Protein AF-A0A2V2RES9-F1 (afdb_monomer)

Radius of gyration: 12.36 Å; Cα contacts (8 Å, |Δi|>4): 166; chains: 1; bounding box: 27×33×30 Å

Nearest PDB structures (foldseek):
  5ld9-assembly1_A  TM=8.204E-01  e=2.141E-04  Pyrococcus furiosus DSM 3638
  3rzu-assembly1_A  TM=6.229E-01  e=1.033E-02  Homo sapiens
  3na2-assembly4_C  TM=4.260E-01  e=5.519E+00  Leptospirillum rubarum
  3na2-assembly3_B  TM=4.137E-01  e=5.901E+00  Leptospirillum rubarum

Secondary structure (DSSP, 8-state):
--HHHHHHHHHHSTTS--EEEE-SS-EEEE-BTT--SS---B-HHHHHHHHHHH-S-SEEEEE-SSS-SS--HHHHHT---TTSEEEEE--BTTB-

Foldseek 3Di:
DDCVVVLVQCVVLLQFKWKWAAAPVDIDTFDFPVRHLADGDGDVVSVVVCCVVPNQGQAIEIENSPDDQDDDPVNVVPPPRVNHYYGYDYQDPNTD

Solvent-accessible surface area (backbone atoms only — not comparable to full-atom values): 5507 Å² total; per-residue (Å²): 83,69,67,63,61,60,42,52,56,40,63,78,36,64,73,27,19,40,36,30,39,29,43,80,76,41,75,45,84,40,56,32,70,60,74,24,44,87,47,72,38,68,36,65,70,58,50,52,52,48,38,76,73,70,46,83,42,55,24,41,38,34,38,30,46,80,60,66,87,60,82,48,72,66,52,62,77,67,63,83,56,88,83,34,46,82,44,66,39,45,70,52,96,93,38,97

Structure (mmCIF, N/CA/C/O backbone):
data_AF-A0A2V2RES9-F1
#
_entry.id   AF-A0A2V2RES9-F1
#
loop_
_atom_site.group_PDB
_atom_site.id
_atom_site.type_symbol
_atom_site.label_atom_id
_atom_site.label_alt_id
_atom_site.label_comp_id
_atom_site.label_asym_id
_atom_site.label_entity_id
_atom_site.label_seq_id
_atom_site.pdbx_PDB_ins_code
_atom_site.Cartn_x
_atom_site.Cartn_y
_atom_site.Cartn_z
_atom_site.occupancy
_atom_site.B_iso_or_equiv
_atom_site.auth_seq_id
_atom_site.auth_comp_id
_atom_site.auth_asym_id
_atom_site.auth_atom_id
_atom_site.pdbx_PDB_mod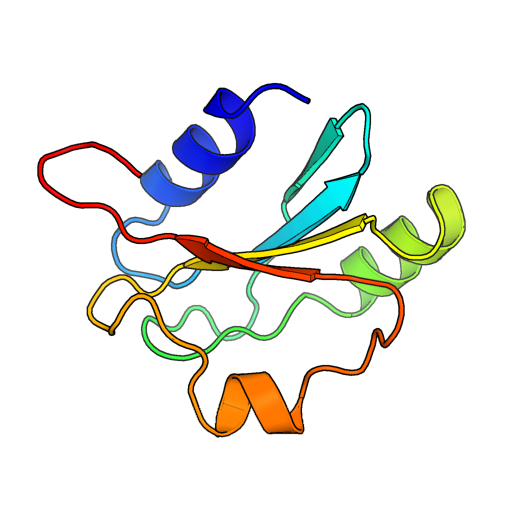el_num
ATOM 1 N N . MET A 1 1 ? -6.633 5.227 12.757 1.00 73.62 1 MET A N 1
ATOM 2 C CA . MET A 1 1 ? -5.283 4.822 12.322 1.00 73.62 1 MET A CA 1
ATOM 3 C C . MET A 1 1 ? -4.442 6.074 12.085 1.00 73.62 1 MET A C 1
ATOM 5 O O . MET A 1 1 ? -4.999 7.083 11.659 1.00 73.62 1 MET A O 1
ATOM 9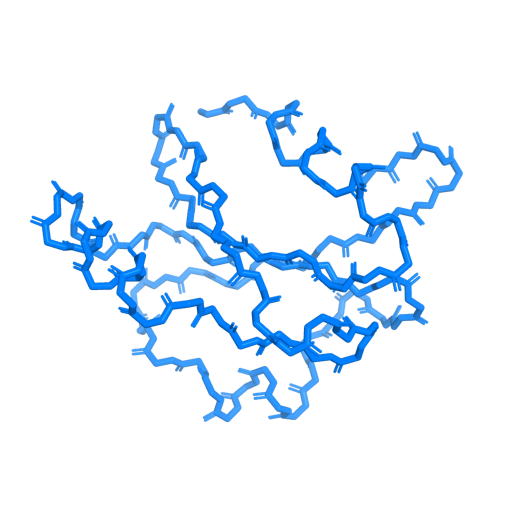 N N . ASP A 1 2 ? -3.161 6.034 12.453 1.00 75.44 2 ASP A N 1
ATOM 10 C CA . ASP A 1 2 ? -2.231 7.162 12.347 1.00 75.44 2 ASP A CA 1
ATOM 11 C C . ASP A 1 2 ? -1.495 7.138 10.996 1.00 75.44 2 ASP A C 1
ATOM 13 O O . ASP A 1 2 ? -0.849 6.151 10.645 1.00 75.44 2 ASP A O 1
ATOM 17 N N . VAL A 1 3 ? -1.577 8.235 10.239 1.00 81.44 3 VAL A N 1
ATOM 18 C CA . VAL A 1 3 ? -0.947 8.362 8.915 1.00 81.44 3 VAL A CA 1
ATOM 19 C C . VAL A 1 3 ? 0.583 8.312 8.970 1.00 81.44 3 VAL A C 1
ATOM 21 O O . VAL A 1 3 ? 1.214 8.036 7.947 1.00 81.44 3 VAL A O 1
ATOM 24 N N . PHE A 1 4 ? 1.188 8.525 10.145 1.00 88.44 4 PHE A N 1
ATOM 25 C CA . PHE A 1 4 ? 2.638 8.435 10.315 1.00 88.44 4 PHE A CA 1
ATOM 26 C C . PHE A 1 4 ? 3.194 7.051 9.959 1.00 88.44 4 PHE A C 1
ATOM 28 O O . PHE A 1 4 ? 4.287 6.984 9.405 1.00 88.44 4 PHE A O 1
ATOM 35 N N . GLU A 1 5 ? 2.454 5.961 10.197 1.00 92.12 5 GLU A N 1
ATOM 36 C CA . GLU A 1 5 ? 2.924 4.602 9.873 1.00 92.12 5 GLU A CA 1
ATOM 37 C C . GLU A 1 5 ? 3.043 4.377 8.356 1.00 92.12 5 GLU A C 1
ATOM 39 O O . GLU A 1 5 ? 4.004 3.763 7.887 1.00 92.12 5 GLU A O 1
ATOM 44 N N . LEU A 1 6 ? 2.103 4.918 7.568 1.00 93.94 6 LEU A N 1
ATOM 45 C CA . LEU A 1 6 ? 2.168 4.855 6.102 1.00 93.94 6 LEU A CA 1
ATOM 46 C C . LEU A 1 6 ? 3.338 5.681 5.571 1.00 93.94 6 LEU A C 1
ATOM 48 O O . LEU A 1 6 ? 4.072 5.248 4.679 1.00 93.94 6 LEU A O 1
ATOM 52 N N . GLN A 1 7 ? 3.502 6.878 6.131 1.00 94.81 7 GLN A N 1
ATOM 53 C CA . GLN A 1 7 ? 4.542 7.810 5.731 1.00 94.81 7 GLN A CA 1
ATOM 54 C C . GLN A 1 7 ? 5.939 7.276 6.065 1.00 94.81 7 GLN A C 1
ATOM 56 O O . GLN A 1 7 ? 6.824 7.333 5.211 1.00 94.81 7 GLN A O 1
ATOM 61 N N . ASP A 1 8 ? 6.133 6.709 7.257 1.00 95.50 8 ASP A N 1
ATOM 62 C CA . ASP A 1 8 ? 7.394 6.076 7.645 1.00 95.50 8 ASP A CA 1
ATOM 63 C C . ASP A 1 8 ? 7.739 4.912 6.707 1.00 95.50 8 ASP A C 1
ATOM 65 O O . ASP A 1 8 ? 8.836 4.879 6.146 1.00 95.50 8 ASP A O 1
ATOM 69 N N . HIS A 1 9 ? 6.779 4.023 6.420 1.00 96.06 9 HIS A N 1
ATOM 70 C CA . HIS A 1 9 ? 7.007 2.917 5.490 1.00 96.06 9 HIS A CA 1
ATOM 71 C C . HIS A 1 9 ? 7.405 3.411 4.090 1.00 96.06 9 HIS A C 1
ATOM 73 O O . HIS A 1 9 ? 8.387 2.928 3.521 1.00 96.06 9 HIS A O 1
ATOM 79 N N . ALA A 1 10 ? 6.704 4.416 3.556 1.00 95.75 10 ALA A N 1
ATOM 80 C CA . ALA A 1 10 ? 7.041 5.013 2.267 1.00 95.75 10 ALA A CA 1
ATOM 81 C C . ALA A 1 10 ? 8.457 5.621 2.259 1.00 95.75 10 ALA A C 1
ATOM 83 O O . ALA A 1 10 ? 9.210 5.432 1.300 1.00 95.75 10 ALA A O 1
ATOM 84 N N . PHE A 1 11 ? 8.859 6.317 3.328 1.00 96.00 11 PHE A N 1
ATOM 85 C CA . PHE A 1 11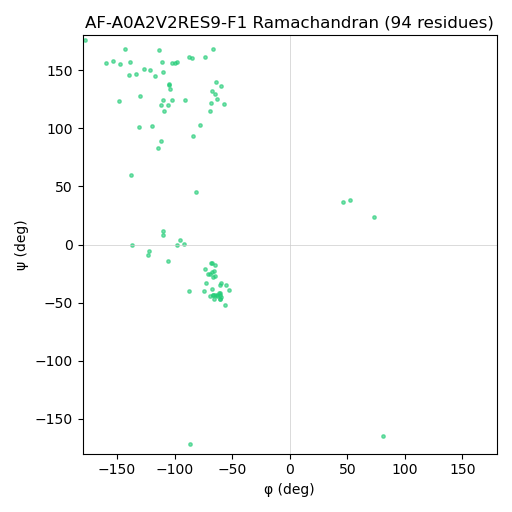 ? 10.184 6.937 3.418 1.00 96.00 11 PHE A CA 1
ATOM 86 C C . PHE A 1 11 ? 11.336 5.953 3.585 1.00 96.00 11 PHE A C 1
ATOM 88 O O . PHE A 1 11 ? 12.453 6.274 3.179 1.00 96.00 11 PHE A O 1
ATOM 95 N N . GLN A 1 12 ? 11.098 4.761 4.132 1.00 96.00 12 GLN A N 1
ATOM 96 C CA . GLN A 1 12 ? 12.124 3.717 4.190 1.00 96.00 12 GLN A CA 1
ATOM 97 C C . GLN A 1 12 ? 12.518 3.217 2.789 1.00 96.00 12 GLN A C 1
ATOM 99 O O . GLN A 1 12 ? 13.615 2.683 2.605 1.00 96.00 12 GLN A O 1
ATOM 104 N N . ARG A 1 13 ? 11.640 3.384 1.787 1.00 94.38 13 ARG A N 1
ATOM 105 C CA . ARG A 1 13 ? 11.818 2.893 0.412 1.00 94.38 13 ARG A CA 1
ATOM 106 C C . ARG A 1 13 ? 11.383 3.939 -0.630 1.00 94.38 13 ARG A C 1
ATOM 108 O O . ARG A 1 13 ? 10.550 3.647 -1.480 1.00 94.38 13 ARG A O 1
ATOM 115 N N . PRO A 1 14 ? 11.995 5.136 -0.665 1.00 92.62 14 PRO A N 1
ATOM 116 C CA . PRO A 1 14 ? 11.464 6.280 -1.416 1.00 92.62 14 PRO A CA 1
ATOM 117 C C . PRO A 1 14 ? 11.503 6.111 -2.943 1.00 92.62 14 PRO A C 1
ATOM 119 O O . PRO A 1 14 ? 10.842 6.853 -3.661 1.00 92.62 14 PRO A O 1
ATOM 122 N N . ASN A 1 15 ? 12.281 5.143 -3.439 1.00 93.25 15 ASN A N 1
ATOM 123 C CA . ASN A 1 15 ? 12.436 4.840 -4.864 1.00 93.25 15 ASN A CA 1
ATOM 124 C C . ASN A 1 15 ? 11.787 3.504 -5.265 1.00 93.25 15 ASN A C 1
ATOM 126 O O . ASN A 1 15 ? 12.016 3.030 -6.373 1.00 93.25 15 ASN A O 1
ATOM 130 N N . GLN A 1 16 ? 11.040 2.855 -4.370 1.00 95.00 16 GLN A N 1
ATOM 131 C CA . GLN A 1 16 ? 10.308 1.618 -4.645 1.00 95.00 16 GLN A CA 1
ATOM 132 C C . GLN A 1 16 ? 8.846 1.823 -4.256 1.00 95.00 16 GLN A C 1
ATOM 134 O O . GLN A 1 16 ? 8.541 2.605 -3.357 1.00 95.00 16 GLN A O 1
ATOM 139 N N . GLU A 1 17 ? 7.938 1.125 -4.925 1.00 96.12 17 GLU A N 1
ATOM 140 C CA . GLU A 1 17 ? 6.582 1.015 -4.413 1.00 96.12 17 GLU A CA 1
ATOM 141 C C . GLU A 1 17 ? 6.630 0.253 -3.091 1.00 96.12 17 GLU A C 1
ATOM 143 O O . GLU A 1 17 ? 7.229 -0.825 -2.997 1.00 96.12 17 GLU A O 1
ATOM 148 N N . VAL A 1 18 ? 5.999 0.810 -2.068 1.00 97.44 18 VAL A N 1
ATOM 149 C CA . VAL A 1 18 ? 5.656 0.074 -0.851 1.00 97.44 18 VAL A CA 1
ATOM 150 C C . VAL A 1 18 ? 4.199 -0.332 -0.925 1.00 97.44 18 VAL A C 1
ATOM 152 O O . VAL A 1 18 ? 3.430 0.313 -1.629 1.00 97.44 18 VAL A O 1
ATOM 155 N N . CYS A 1 19 ? 3.808 -1.379 -0.205 1.00 97.56 19 CYS A N 1
ATOM 156 C CA . CYS A 1 19 ? 2.420 -1.821 -0.146 1.00 97.56 19 CYS A CA 1
ATOM 157 C C . CYS A 1 19 ? 2.021 -2.213 1.278 1.00 97.56 19 CYS A C 1
ATOM 159 O O . CYS A 1 19 ? 2.867 -2.551 2.104 1.00 97.56 19 CYS A O 1
ATOM 161 N N . GLY A 1 20 ? 0.732 -2.184 1.591 1.00 97.31 20 GLY A N 1
ATOM 162 C CA . GLY A 1 20 ? 0.231 -2.684 2.864 1.00 97.31 20 GLY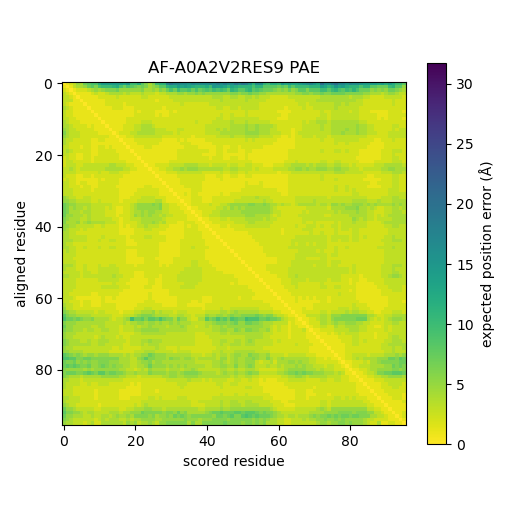 A CA 1
ATOM 163 C C . GLY A 1 20 ? -1.279 -2.597 2.989 1.00 97.31 20 GLY A C 1
ATOM 164 O O . GLY A 1 20 ? -1.969 -2.059 2.124 1.00 97.31 20 GLY A O 1
ATOM 165 N N . PHE A 1 21 ? -1.782 -3.125 4.095 1.00 97.50 21 PHE A N 1
ATOM 166 C CA . PHE A 1 21 ? -3.202 -3.136 4.409 1.00 97.50 21 PHE A CA 1
ATOM 167 C C . PHE A 1 21 ? -3.545 -2.107 5.471 1.00 97.50 21 PHE A C 1
ATOM 169 O O . PHE A 1 21 ? -2.849 -1.962 6.475 1.00 97.50 21 PHE A O 1
ATOM 176 N N . VAL A 1 22 ? -4.649 -1.410 5.243 1.00 97.50 22 VAL A N 1
ATOM 177 C CA . VAL A 1 22 ? -5.192 -0.403 6.141 1.00 97.50 22 VAL A CA 1
ATOM 178 C C . VAL A 1 22 ? -6.473 -0.940 6.762 1.00 97.50 22 VAL A C 1
ATOM 180 O O . VAL A 1 22 ? -7.422 -1.299 6.065 1.00 97.50 22 VAL A O 1
ATOM 183 N N . TYR A 1 23 ? -6.509 -0.943 8.086 1.00 96.00 23 TYR A N 1
ATOM 184 C CA . TYR A 1 23 ? -7.689 -1.239 8.889 1.00 96.00 23 TYR A CA 1
ATOM 185 C C . TYR A 1 23 ? -8.109 0.027 9.654 1.00 96.00 23 TYR A C 1
ATOM 187 O O . TYR A 1 23 ? -7.325 0.979 9.745 1.00 96.00 23 TYR A O 1
ATOM 195 N N . PRO A 1 24 ? -9.312 0.067 10.255 1.00 93.75 24 PRO A N 1
ATOM 196 C CA . PRO A 1 24 ? -9.786 1.262 10.961 1.00 93.75 24 PRO A CA 1
ATOM 197 C C . PRO A 1 24 ? -8.828 1.750 12.065 1.00 93.75 24 PRO A C 1
ATOM 199 O O . PRO A 1 24 ? -8.661 2.956 12.291 1.00 93.75 24 PRO A O 1
ATOM 202 N N . ASP A 1 25 ? -8.157 0.817 12.742 1.00 94.12 25 ASP A N 1
ATOM 203 C CA . ASP A 1 25 ? -7.305 1.087 13.897 1.00 94.12 25 ASP A CA 1
ATOM 204 C C . ASP A 1 25 ? -5.796 1.006 13.612 1.00 94.12 25 ASP A C 1
ATOM 206 O O . ASP A 1 25 ? -5.031 1.527 14.420 1.00 94.12 25 ASP A O 1
ATOM 210 N N . ARG A 1 26 ? -5.353 0.431 12.484 1.00 95.31 26 ARG A N 1
ATOM 211 C CA . ARG A 1 26 ? -3.924 0.161 12.225 1.00 95.31 26 ARG A CA 1
ATOM 212 C C . ARG A 1 26 ? -3.546 0.117 10.747 1.00 95.31 26 ARG A C 1
ATOM 214 O O . ARG A 1 26 ? -4.378 -0.196 9.894 1.00 95.31 26 ARG A O 1
ATOM 221 N N . TYR A 1 27 ? -2.263 0.331 10.476 1.00 97.44 27 TYR A N 1
ATOM 222 C CA . TYR A 1 27 ? -1.630 -0.016 9.210 1.00 97.44 27 TYR A CA 1
ATOM 223 C C . TYR A 1 27 ? -0.757 -1.269 9.371 1.00 97.44 27 TYR A C 1
ATOM 225 O O . TYR A 1 27 ? -0.060 -1.440 10.369 1.00 97.44 27 TYR A O 1
ATOM 233 N N . VAL A 1 28 ? -0.803 -2.173 8.392 1.00 97.44 28 VAL A N 1
ATOM 234 C CA . VAL A 1 28 ? 0.049 -3.366 8.335 1.00 97.44 28 VAL A CA 1
ATOM 235 C C . VAL A 1 28 ? 0.890 -3.299 7.058 1.00 97.44 28 VAL A C 1
ATOM 237 O O . VAL A 1 28 ? 0.361 -3.586 5.977 1.00 97.44 28 VAL A O 1
ATOM 240 N N . PRO A 1 29 ? 2.179 -2.916 7.141 1.00 97.56 29 PRO A N 1
ATOM 241 C CA . PRO A 1 29 ? 3.062 -2.926 5.984 1.00 97.56 29 PRO A CA 1
ATOM 242 C C . PRO A 1 29 ? 3.253 -4.360 5.484 1.00 97.56 29 PRO A C 1
ATOM 244 O O . PRO A 1 29 ? 3.381 -5.297 6.274 1.00 97.56 29 PRO A O 1
ATOM 247 N N . LEU A 1 30 ? 3.269 -4.522 4.164 1.00 97.56 30 LEU A N 1
ATOM 248 C CA . LEU A 1 30 ? 3.551 -5.783 3.490 1.00 97.56 30 LEU A CA 1
ATOM 249 C C . LEU A 1 30 ? 4.815 -5.632 2.650 1.00 97.56 30 LEU A C 1
ATOM 251 O O . LEU A 1 30 ? 5.064 -4.590 2.038 1.00 97.56 30 LEU A O 1
ATOM 255 N N . THR A 1 31 ? 5.597 -6.700 2.578 1.00 97.38 31 THR A N 1
ATOM 256 C CA . THR A 1 31 ? 6.802 -6.736 1.758 1.00 97.38 31 THR A CA 1
ATOM 257 C C . THR A 1 31 ? 6.429 -6.715 0.277 1.00 97.38 31 THR A C 1
ATOM 259 O O . THR A 1 31 ? 5.759 -7.624 -0.211 1.00 97.38 31 THR A O 1
ATOM 262 N N . ASN A 1 32 ? 6.918 -5.715 -0.464 1.00 96.75 32 ASN A N 1
ATOM 263 C CA . ASN A 1 32 ? 6.880 -5.728 -1.925 1.00 96.75 32 ASN A CA 1
ATOM 264 C C . ASN A 1 32 ? 8.000 -6.631 -2.474 1.00 96.75 32 ASN A C 1
ATOM 266 O O . ASN A 1 32 ? 9.162 -6.221 -2.551 1.00 96.75 32 ASN A O 1
ATOM 270 N N . LYS A 1 33 ? 7.655 -7.846 -2.910 1.00 96.44 33 LYS A N 1
ATOM 271 C CA . LYS A 1 33 ? 8.603 -8.813 -3.489 1.00 96.44 33 LYS A CA 1
ATOM 272 C C . LYS A 1 33 ? 9.143 -8.412 -4.855 1.00 96.44 33 LYS A C 1
ATOM 274 O O . LYS A 1 33 ? 10.239 -8.842 -5.208 1.00 96.44 33 LYS A O 1
ATOM 279 N N . ALA A 1 34 ? 8.408 -7.598 -5.612 1.00 93.44 34 ALA A N 1
ATOM 280 C CA . ALA A 1 34 ? 8.886 -7.103 -6.897 1.00 93.44 34 ALA A CA 1
ATOM 281 C C . ALA A 1 34 ? 10.070 -6.138 -6.726 1.00 93.44 34 ALA A C 1
ATOM 283 O O . ALA A 1 34 ? 10.842 -5.961 -7.669 1.00 93.44 34 ALA A O 1
ATOM 284 N N . ALA A 1 35 ? 10.198 -5.512 -5.543 1.00 91.81 35 ALA A N 1
ATOM 285 C CA . ALA A 1 35 ? 11.217 -4.510 -5.224 1.00 91.81 35 ALA A CA 1
ATOM 286 C C . ALA A 1 35 ? 11.360 -3.440 -6.330 1.00 91.81 35 ALA A C 1
ATOM 288 O O . ALA A 1 35 ? 12.463 -2.997 -6.658 1.00 91.81 35 ALA A O 1
ATOM 289 N N . SER A 1 36 ? 10.229 -3.064 -6.937 1.00 92.31 36 SER A N 1
ATOM 290 C CA . SER A 1 36 ? 10.147 -2.233 -8.139 1.00 92.31 36 SER A CA 1
ATOM 291 C C . SER A 1 36 ? 9.569 -0.857 -7.821 1.00 92.31 36 SER A C 1
ATOM 293 O O . SER A 1 36 ? 8.870 -0.687 -6.831 1.00 92.31 36 SER A O 1
ATOM 295 N N . SER A 1 37 ? 9.860 0.127 -8.670 1.00 91.25 37 SER A N 1
ATOM 296 C CA . SER A 1 37 ? 9.350 1.502 -8.593 1.00 91.25 37 SER A CA 1
ATOM 297 C C . SER A 1 37 ? 8.058 1.744 -9.383 1.00 91.25 37 SER A C 1
ATOM 299 O O . SER A 1 37 ? 7.597 2.881 -9.447 1.00 91.25 37 SER A O 1
ATOM 301 N N . THR A 1 38 ? 7.533 0.708 -10.045 1.00 90.75 38 THR A N 1
ATOM 302 C CA . THR A 1 38 ? 6.402 0.806 -10.996 1.00 90.75 38 THR A CA 1
ATOM 303 C C . THR A 1 38 ? 5.369 -0.308 -10.845 1.00 90.75 38 THR A C 1
ATOM 305 O O . THR A 1 38 ? 4.445 -0.403 -11.649 1.00 90.75 38 THR A O 1
ATOM 308 N N . ARG A 1 39 ? 5.601 -1.220 -9.897 1.00 91.31 39 ARG A N 1
ATOM 309 C CA . ARG A 1 39 ? 4.657 -2.264 -9.511 1.00 91.31 39 ARG A CA 1
ATOM 310 C C . ARG A 1 39 ? 4.995 -2.791 -8.125 1.00 91.31 39 ARG A C 1
ATOM 312 O O . ARG A 1 39 ? 6.171 -2.817 -7.729 1.00 91.31 39 ARG A O 1
ATOM 319 N N . PHE A 1 40 ? 3.993 -3.351 -7.465 1.00 93.56 40 PHE A N 1
ATOM 320 C CA . PHE A 1 40 ? 4.182 -4.150 -6.271 1.00 93.56 40 PHE A CA 1
ATOM 321 C C . PHE A 1 40 ? 3.641 -5.568 -6.442 1.00 93.56 40 PHE A C 1
ATOM 323 O O . PHE A 1 40 ? 2.693 -5.822 -7.178 1.00 93.56 40 PHE A O 1
ATOM 330 N N . GLU A 1 41 ? 4.268 -6.496 -5.729 1.00 94.88 41 GLU A N 1
ATOM 331 C CA . GLU A 1 41 ? 3.767 -7.850 -5.514 1.00 94.88 41 GLU A CA 1
ATOM 332 C C . GLU A 1 41 ? 3.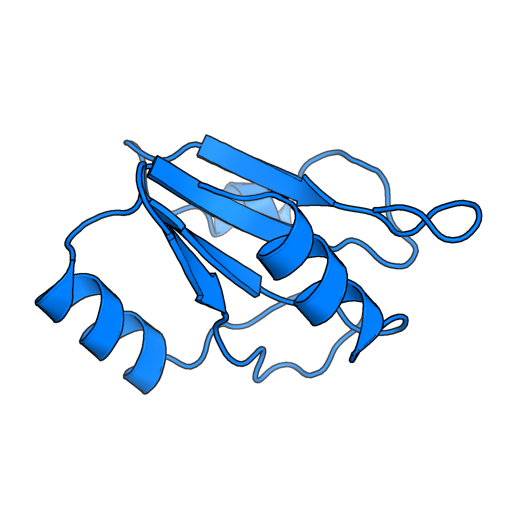870 -8.123 -4.017 1.00 94.88 41 GLU A C 1
ATOM 334 O O . GLU A 1 41 ? 4.965 -8.369 -3.504 1.00 94.88 41 GLU A O 1
ATOM 339 N N . ALA A 1 42 ? 2.750 -8.013 -3.299 1.00 95.75 42 ALA A N 1
ATOM 340 C CA . ALA A 1 42 ? 2.727 -8.272 -1.864 1.00 95.75 42 ALA A CA 1
ATOM 341 C C . ALA A 1 42 ? 3.181 -9.712 -1.580 1.00 95.75 42 ALA A C 1
ATOM 343 O O . ALA A 1 42 ? 2.763 -10.645 -2.274 1.00 95.75 42 ALA A O 1
ATOM 344 N N . ASP A 1 43 ? 4.026 -9.906 -0.564 1.00 97.38 43 ASP A N 1
ATOM 345 C CA . ASP A 1 43 ? 4.463 -11.248 -0.191 1.00 97.38 43 ASP A CA 1
ATOM 346 C C . ASP A 1 43 ? 3.243 -12.129 0.140 1.00 97.38 43 ASP A C 1
ATOM 348 O O . ASP A 1 43 ? 2.469 -11.796 1.043 1.00 97.38 43 ASP A O 1
ATOM 352 N N . PRO A 1 44 ? 3.044 -13.255 -0.572 1.00 95.81 44 PRO A N 1
ATOM 353 C CA . PRO A 1 44 ? 1.829 -14.046 -0.436 1.00 95.81 44 PRO A CA 1
ATOM 354 C C . PRO A 1 44 ? 1.700 -14.702 0.944 1.00 95.81 44 PRO A C 1
ATOM 356 O O . PRO A 1 44 ? 0.581 -14.923 1.405 1.00 95.81 44 PRO A O 1
ATOM 359 N N . ALA A 1 45 ? 2.812 -15.002 1.624 1.00 97.44 45 ALA A N 1
ATOM 360 C CA . ALA A 1 45 ? 2.781 -15.570 2.967 1.00 97.44 45 ALA A CA 1
ATOM 361 C C . ALA A 1 45 ? 2.392 -14.508 4.005 1.00 97.44 45 ALA A C 1
ATOM 363 O O . ALA A 1 45 ? 1.603 -14.791 4.910 1.00 97.44 45 ALA A O 1
ATOM 364 N N . GLU A 1 46 ? 2.896 -13.279 3.864 1.00 98.00 46 GLU A N 1
ATOM 365 C CA . GLU A 1 46 ? 2.478 -12.160 4.713 1.00 98.00 46 GLU A CA 1
ATOM 366 C C . GLU A 1 46 ? 1.015 -11.800 4.476 1.00 98.00 46 GLU A C 1
ATOM 368 O O . GLU A 1 46 ? 0.256 -11.706 5.439 1.00 98.00 46 GLU A O 1
ATOM 373 N N . LEU A 1 47 ? 0.605 -11.695 3.212 1.00 96.31 47 LEU A N 1
ATOM 374 C CA . LEU A 1 47 ? -0.770 -11.421 2.813 1.00 96.31 47 LEU A CA 1
ATOM 375 C C . LEU A 1 47 ? -1.734 -12.455 3.406 1.00 96.31 47 LEU A C 1
ATOM 377 O O . LEU A 1 47 ? -2.684 -12.080 4.092 1.00 96.31 47 LEU A O 1
ATOM 381 N N . ALA A 1 48 ? -1.462 -13.753 3.226 1.00 96.94 48 ALA A N 1
ATOM 382 C CA . ALA A 1 48 ? -2.304 -14.819 3.768 1.00 96.94 48 ALA A CA 1
ATOM 383 C C . ALA A 1 48 ? -2.390 -14.765 5.300 1.00 96.94 48 ALA A C 1
ATOM 385 O O . ALA A 1 48 ? -3.475 -14.889 5.870 1.00 96.94 48 ALA A O 1
ATOM 386 N N . ARG A 1 49 ? -1.258 -14.538 5.978 1.00 98.25 49 ARG A N 1
ATOM 387 C CA . ARG A 1 49 ? -1.211 -14.421 7.440 1.00 98.25 49 ARG A CA 1
ATOM 388 C C . ARG A 1 49 ? -2.021 -13.226 7.944 1.00 98.25 49 ARG A C 1
ATOM 390 O O . ARG A 1 49 ? -2.752 -13.360 8.924 1.00 98.25 49 ARG A O 1
ATOM 397 N N . VAL A 1 50 ? -1.890 -12.069 7.300 1.00 97.62 50 VAL A N 1
ATOM 398 C CA . VAL A 1 50 ? -2.557 -10.829 7.715 1.00 97.62 50 VAL A CA 1
ATOM 399 C C . VAL A 1 50 ? -4.065 -10.932 7.479 1.00 97.62 50 VAL A C 1
ATOM 401 O O . VAL A 1 50 ? -4.821 -10.653 8.406 1.00 97.62 50 VAL A O 1
ATOM 404 N N . LEU A 1 51 ? -4.507 -11.440 6.322 1.00 96.12 51 LEU A N 1
ATOM 405 C CA . LEU A 1 51 ? -5.931 -11.696 6.059 1.00 96.12 51 LEU A CA 1
ATOM 406 C C . LEU A 1 51 ? -6.529 -12.718 7.032 1.00 96.12 51 LEU A C 1
ATOM 408 O O . LEU A 1 51 ? -7.631 -12.518 7.531 1.00 96.12 51 LEU A O 1
ATOM 412 N N . ALA A 1 52 ? -5.808 -13.797 7.348 1.00 97.69 52 ALA A N 1
ATOM 413 C CA . ALA A 1 52 ? -6.284 -14.787 8.315 1.00 97.69 52 ALA A CA 1
ATOM 414 C C . ALA A 1 52 ? -6.409 -14.216 9.740 1.00 97.69 52 ALA A C 1
ATOM 416 O O . ALA A 1 52 ? -7.209 -14.709 10.531 1.00 97.69 52 ALA A O 1
ATOM 417 N N . THR A 1 53 ? -5.619 -13.191 10.070 1.00 97.69 53 THR A N 1
ATOM 418 C CA . THR A 1 53 ? -5.610 -12.571 11.402 1.00 97.69 53 THR A CA 1
ATOM 419 C C . THR A 1 53 ? -6.653 -11.460 11.530 1.00 97.69 53 THR A C 1
ATOM 421 O O . THR A 1 53 ? -7.282 -11.337 12.579 1.00 97.69 53 THR A O 1
ATOM 424 N N . TYR A 1 54 ? -6.831 -10.646 10.486 1.00 96.38 54 TYR A N 1
ATOM 425 C CA . TYR A 1 54 ? -7.596 -9.396 10.561 1.00 96.38 54 TYR A CA 1
ATOM 426 C C . TYR A 1 54 ? -8.770 -9.304 9.574 1.00 96.38 54 TYR A C 1
ATOM 428 O O . TYR A 1 54 ? -9.587 -8.396 9.701 1.00 96.38 54 TYR A O 1
ATOM 436 N N . GLY A 1 55 ? -8.896 -10.241 8.632 1.00 96.06 55 GLY A N 1
ATOM 437 C CA . GLY A 1 55 ? -9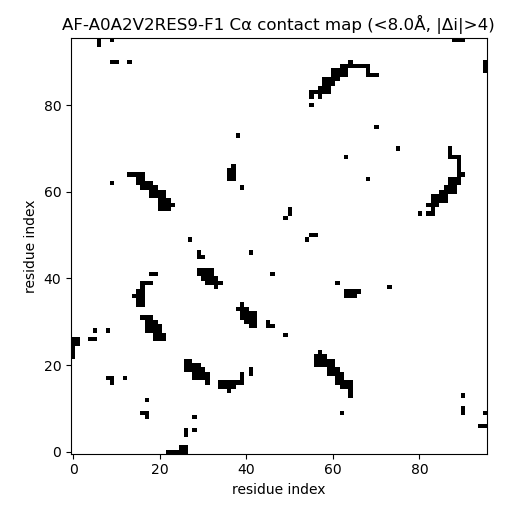.907 -10.205 7.574 1.00 96.06 55 GLY A CA 1
ATOM 438 C C . GLY A 1 55 ? -9.530 -9.300 6.397 1.00 96.06 55 GLY A C 1
ATOM 439 O O . GLY A 1 55 ? -8.371 -8.931 6.227 1.00 96.06 55 GLY A O 1
ATOM 440 N N . GLU A 1 56 ? -10.519 -8.977 5.558 1.00 96.19 56 GLU A N 1
ATOM 441 C CA . GLU A 1 56 ? -10.365 -8.035 4.440 1.00 96.19 56 GLU A CA 1
ATOM 442 C C . GLU A 1 56 ? -10.123 -6.607 4.975 1.00 96.19 56 GLU A C 1
ATOM 444 O O . GLU A 1 56 ? -10.833 -6.174 5.890 1.00 96.19 56 GLU A O 1
ATOM 449 N N . PRO A 1 57 ? -9.123 -5.871 4.457 1.00 96.88 57 PRO A N 1
ATOM 450 C CA . PRO A 1 57 ? -8.823 -4.522 4.925 1.00 96.88 57 PRO A CA 1
ATOM 451 C C . PRO A 1 57 ? -9.855 -3.494 4.451 1.00 96.88 57 PRO A C 1
ATOM 453 O O . PRO A 1 57 ? -10.561 -3.692 3.466 1.00 96.88 57 PRO A O 1
ATOM 456 N N . SER A 1 58 ? -9.901 -2.339 5.116 1.00 97.12 58 SER A N 1
ATOM 457 C CA . SER A 1 58 ? -10.704 -1.199 4.652 1.00 97.12 58 SER A CA 1
ATOM 458 C C . SER A 1 58 ? -10.090 -0.534 3.422 1.00 97.12 58 SER A C 1
ATOM 460 O O . SER A 1 58 ? -10.819 -0.056 2.559 1.00 97.12 58 SER A O 1
ATOM 462 N N . ALA A 1 59 ? -8.760 -0.524 3.321 1.00 97.00 59 ALA A N 1
ATOM 463 C CA . ALA A 1 59 ? -8.065 -0.075 2.123 1.00 97.00 59 ALA A CA 1
ATOM 464 C C . ALA A 1 59 ? -6.759 -0.840 1.892 1.00 97.00 59 ALA A C 1
ATOM 466 O O . ALA A 1 59 ? -6.123 -1.342 2.823 1.00 97.00 59 ALA A O 1
ATOM 467 N N . ILE A 1 60 ? -6.338 -0.885 0.636 1.00 96.44 60 ILE A N 1
ATOM 468 C CA . ILE A 1 60 ? -5.004 -1.313 0.226 1.00 96.44 60 ILE A CA 1
ATOM 469 C C . ILE A 1 60 ? -4.223 -0.053 -0.089 1.00 96.44 60 ILE A C 1
ATOM 471 O O . ILE A 1 60 ? -4.656 0.749 -0.910 1.00 96.44 60 ILE A O 1
ATOM 475 N N . PHE A 1 61 ? -3.085 0.122 0.568 1.00 97.06 61 PHE A N 1
ATOM 476 C CA . PHE A 1 61 ? -2.199 1.242 0.310 1.00 97.06 61 PHE A CA 1
ATOM 477 C C . PHE A 1 61 ? -0.995 0.793 -0.505 1.00 97.06 61 PHE A C 1
ATOM 479 O O . PHE A 1 61 ? -0.345 -0.186 -0.130 1.00 97.06 61 PHE A O 1
ATOM 486 N N . HIS A 1 62 ? -0.643 1.553 -1.538 1.00 97.31 62 HIS A N 1
ATOM 487 C CA . HIS A 1 62 ? 0.671 1.481 -2.169 1.00 97.31 62 HIS A CA 1
ATOM 488 C C . HIS A 1 62 ? 1.178 2.852 -2.617 1.00 97.31 62 HIS A C 1
ATOM 490 O O . HIS A 1 62 ? 0.440 3.836 -2.600 1.00 97.31 62 HIS A O 1
ATOM 496 N N . THR A 1 63 ? 2.457 2.946 -2.983 1.00 97.25 63 THR A N 1
ATOM 497 C CA . THR A 1 63 ? 3.044 4.198 -3.486 1.00 97.25 63 THR A CA 1
ATOM 498 C C . THR A 1 63 ? 3.381 4.136 -4.963 1.00 97.25 63 THR A C 1
ATOM 500 O O . THR A 1 63 ? 3.811 3.106 -5.460 1.00 97.25 6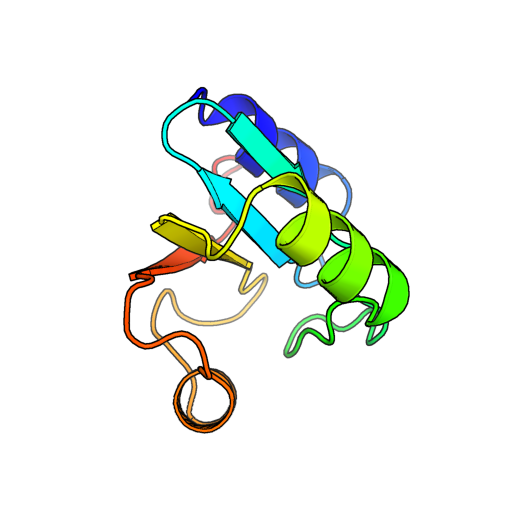3 THR A O 1
ATOM 503 N N . HIS A 1 64 ? 3.291 5.282 -5.638 1.00 96.56 64 HIS A N 1
ATOM 504 C CA . HIS A 1 64 ? 3.848 5.509 -6.971 1.00 96.56 64 HIS A CA 1
ATOM 505 C C . HIS A 1 64 ? 5.012 6.515 -6.876 1.00 96.56 64 HIS A C 1
ATOM 507 O O . HIS A 1 64 ? 4.786 7.720 -7.032 1.00 96.56 64 HIS A O 1
ATOM 513 N N . PRO A 1 65 ? 6.271 6.078 -6.653 1.00 92.88 65 PRO A N 1
ATOM 514 C CA . PRO A 1 65 ? 7.419 6.979 -6.474 1.00 92.88 65 PRO A CA 1
ATOM 515 C C . PRO A 1 65 ? 7.578 8.016 -7.592 1.00 92.88 65 PRO A C 1
ATOM 517 O O . PRO A 1 65 ? 7.881 9.186 -7.352 1.00 92.88 65 PRO A O 1
ATOM 520 N N . HIS A 1 66 ? 7.336 7.595 -8.835 1.00 89.12 66 HIS A N 1
ATOM 521 C CA . HIS A 1 66 ? 7.492 8.433 -10.027 1.00 89.12 66 HIS A CA 1
ATOM 522 C C . HIS A 1 66 ? 6.204 8.554 -10.857 1.00 89.12 66 HIS A C 1
ATOM 524 O O . HIS A 1 66 ? 6.168 9.331 -11.809 1.00 89.12 66 HIS A O 1
ATOM 530 N N . GLY A 1 67 ? 5.146 7.826 -10.487 1.00 88.88 67 GLY A N 1
ATOM 531 C CA . GLY A 1 67 ? 3.876 7.772 -11.214 1.00 88.88 67 GLY A CA 1
ATOM 532 C C . GLY A 1 67 ? 2.884 8.872 -10.829 1.00 88.88 67 GLY A C 1
ATOM 533 O O . GLY A 1 67 ? 3.214 9.823 -10.114 1.00 88.88 67 GLY A O 1
ATOM 534 N N . LEU A 1 68 ? 1.660 8.757 -11.339 1.00 92.06 68 LEU A N 1
ATOM 535 C CA . LEU A 1 68 ? 0.534 9.630 -10.992 1.00 92.06 68 LEU A CA 1
ATOM 536 C C . LEU A 1 68 ? -0.166 9.133 -9.720 1.00 92.06 68 LEU A C 1
ATOM 538 O O . LEU A 1 68 ? -0.046 7.965 -9.370 1.00 92.06 68 LEU A O 1
ATOM 542 N N . LEU A 1 69 ? -0.931 10.000 -9.055 1.00 93.62 69 LEU A N 1
ATOM 543 C CA . LEU A 1 69 ? -1.812 9.629 -7.936 1.00 93.62 69 LEU A CA 1
ATOM 544 C C . LEU A 1 69 ? -3.144 9.051 -8.445 1.00 93.62 69 LEU A C 1
ATOM 546 O O . LEU A 1 69 ? -4.222 9.441 -8.010 1.00 93.62 69 LEU A O 1
ATOM 550 N N . GLU A 1 70 ? -3.060 8.155 -9.422 1.00 93.62 70 GLU A N 1
ATOM 551 C CA . GLU A 1 70 ? -4.203 7.512 -10.061 1.00 93.62 70 GLU A CA 1
ATOM 552 C C . GLU A 1 70 ? -3.885 6.031 -10.298 1.00 93.62 70 GLU A C 1
ATOM 554 O O . GLU A 1 70 ? -2.728 5.712 -10.596 1.00 93.62 70 GLU A O 1
ATOM 559 N N . PRO A 1 71 ? -4.880 5.128 -10.204 1.00 92.81 71 PRO A N 1
ATOM 560 C CA . PRO A 1 71 ? -4.662 3.710 -10.462 1.00 92.81 71 PRO A CA 1
ATOM 561 C C . PRO A 1 71 ? -4.248 3.469 -11.912 1.00 92.81 71 PRO A C 1
ATOM 563 O O . PRO A 1 71 ? -4.984 3.834 -12.842 1.00 92.81 71 PRO A O 1
ATOM 566 N N . SER A 1 72 ? -3.110 2.802 -12.086 1.00 92.75 72 SER A N 1
ATOM 567 C CA . SER A 1 72 ? -2.665 2.253 -13.363 1.00 92.75 72 SER A CA 1
ATOM 568 C C . SER A 1 72 ? -3.589 1.123 -13.833 1.00 92.75 72 SER A C 1
ATOM 570 O O . SER A 1 72 ? -4.409 0.598 -13.075 1.00 92.75 72 SER A O 1
ATOM 572 N N . ASP A 1 73 ? -3.442 0.696 -15.088 1.00 93.12 73 ASP A N 1
ATOM 573 C CA . ASP A 1 73 ? -4.170 -0.475 -15.591 1.00 93.12 73 ASP A CA 1
ATOM 574 C C . ASP A 1 73 ? -3.818 -1.745 -14.802 1.00 93.12 73 ASP A C 1
ATOM 576 O O . ASP A 1 73 ? -4.679 -2.593 -14.569 1.00 93.12 73 ASP A O 1
ATOM 580 N N . ALA A 1 74 ? -2.561 -1.875 -14.361 1.00 90.50 74 ALA A N 1
ATOM 581 C CA . ALA A 1 74 ? -2.124 -2.997 -13.540 1.00 90.50 74 ALA A CA 1
ATOM 582 C C . ALA A 1 74 ? -2.829 -2.997 -12.178 1.00 90.50 74 ALA A C 1
ATOM 584 O O . ALA A 1 74 ? -3.312 -4.053 -11.770 1.00 90.50 74 ALA A O 1
ATOM 585 N N . ASP A 1 75 ? -2.954 -1.830 -11.538 1.00 92.69 75 ASP A N 1
ATOM 586 C CA . ASP A 1 75 ? -3.652 -1.687 -10.256 1.00 92.69 75 ASP A CA 1
ATOM 587 C C . ASP A 1 75 ? -5.117 -2.103 -10.383 1.00 92.69 75 ASP A C 1
ATOM 589 O O . ASP A 1 75 ? -5.612 -2.901 -9.594 1.00 92.69 75 ASP A O 1
ATOM 593 N N . ARG A 1 76 ? -5.807 -1.619 -11.423 1.00 91.94 76 ARG A N 1
ATOM 594 C CA . ARG A 1 76 ? -7.226 -1.929 -11.660 1.00 91.94 76 ARG A CA 1
ATOM 595 C C . ARG A 1 76 ? -7.455 -3.414 -11.925 1.00 91.94 76 ARG A C 1
ATOM 597 O O . ARG A 1 76 ? -8.394 -3.992 -11.389 1.00 91.94 76 ARG A O 1
ATOM 604 N N . ASN A 1 77 ? -6.603 -4.031 -12.742 1.00 90.06 77 ASN A N 1
ATOM 605 C CA . ASN A 1 77 ? -6.752 -5.435 -13.127 1.00 90.06 77 ASN A CA 1
ATOM 606 C C . ASN A 1 77 ? -6.396 -6.412 -11.998 1.00 90.06 77 ASN A C 1
ATOM 608 O O . ASN A 1 77 ? -6.823 -7.564 -12.038 1.00 90.06 77 ASN A O 1
ATOM 612 N N . GLN A 1 78 ? -5.611 -5.969 -11.014 1.00 87.06 78 GLN A N 1
ATOM 613 C CA . GLN A 1 78 ? -5.132 -6.797 -9.903 1.00 87.06 78 GLN A CA 1
ATOM 614 C C . GLN A 1 78 ? -5.778 -6.421 -8.562 1.00 87.06 78 GLN A C 1
ATOM 616 O O . GLN A 1 78 ? -5.360 -6.896 -7.505 1.00 87.06 78 GLN A O 1
ATOM 621 N N . PHE A 1 79 ? -6.822 -5.593 -8.595 1.00 89.25 79 PHE A N 1
ATOM 622 C CA . PHE A 1 79 ? -7.595 -5.234 -7.419 1.00 89.25 79 PHE A CA 1
ATOM 623 C C . PHE A 1 79 ? -8.664 -6.295 -7.125 1.00 89.25 79 PHE A C 1
ATOM 625 O O . PHE A 1 79 ? -9.767 -6.270 -7.667 1.00 89.25 79 PHE A O 1
ATOM 632 N N . TYR A 1 80 ? -8.322 -7.251 -6.261 1.00 89.31 80 TYR A N 1
ATOM 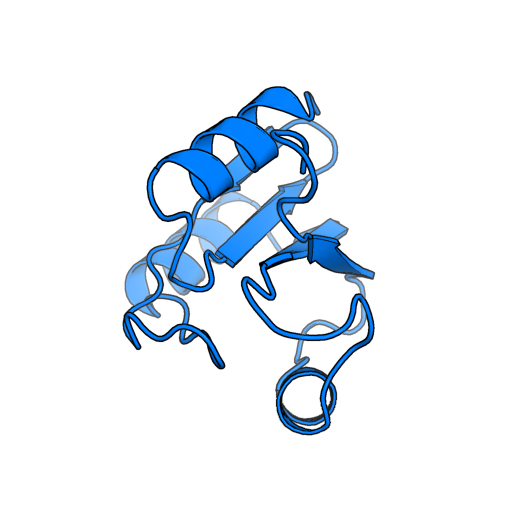633 C CA . TYR A 1 80 ? -9.172 -8.411 -5.958 1.00 89.31 80 TYR A CA 1
ATOM 634 C C . TYR A 1 80 ? -10.068 -8.254 -4.715 1.00 89.31 80 TYR A C 1
ATOM 636 O O . TYR A 1 80 ? -10.740 -9.213 -4.341 1.00 89.31 80 TYR A O 1
ATOM 644 N N . TYR A 1 81 ? -10.079 -7.084 -4.070 1.00 89.00 81 TYR A N 1
ATOM 645 C CA . TYR A 1 81 ? -10.745 -6.850 -2.780 1.00 89.00 81 TYR A CA 1
ATOM 646 C C . TYR A 1 81 ? -11.904 -5.858 -2.940 1.00 89.00 81 TYR A C 1
ATOM 648 O O . TYR A 1 81 ? -11.723 -4.656 -2.748 1.00 89.00 81 TYR A O 1
ATOM 656 N N . PRO A 1 82 ? -13.093 -6.321 -3.364 1.00 88.06 82 PRO A N 1
ATOM 657 C CA . PRO A 1 82 ? -14.181 -5.442 -3.782 1.00 88.06 82 PRO A CA 1
ATOM 658 C C . PRO A 1 82 ? -14.781 -4.605 -2.645 1.00 88.06 82 PRO A C 1
ATOM 660 O O . PRO A 1 82 ? -15.499 -3.651 -2.938 1.00 88.06 82 PRO A O 1
ATOM 663 N N . ASN A 1 83 ? -14.518 -4.947 -1.377 1.00 93.31 83 ASN A N 1
ATOM 664 C CA . ASN A 1 83 ? -14.995 -4.178 -0.225 1.00 93.31 83 ASN A CA 1
ATOM 665 C C . ASN A 1 83 ? -13.934 -3.214 0.323 1.00 93.31 83 ASN A C 1
ATOM 667 O O . ASN A 1 83 ? -14.202 -2.507 1.295 1.00 93.31 83 ASN A O 1
ATOM 671 N N . SER A 1 84 ? -12.743 -3.188 -0.277 1.00 96.12 84 SER A N 1
ATOM 672 C CA . SER A 1 84 ? -11.660 -2.282 0.091 1.00 96.12 84 SER A CA 1
ATOM 673 C C . SER A 1 84 ? -11.621 -1.058 -0.826 1.00 96.12 84 SER A C 1
ATOM 675 O O . SER A 1 84 ? -12.056 -1.088 -1.976 1.00 96.12 84 SER A O 1
ATOM 677 N N . GLU A 1 85 ? -11.028 0.024 -0.335 1.00 96.06 85 GLU A N 1
ATOM 678 C CA . GLU A 1 85 ? -10.565 1.133 -1.170 1.00 96.06 85 GLU A CA 1
ATOM 679 C C . GLU A 1 85 ? -9.129 0.887 -1.665 1.00 96.06 85 GLU A C 1
ATOM 681 O O . GLU A 1 85 ? -8.376 0.100 -1.084 1.00 96.06 85 GLU A O 1
ATOM 686 N N . LEU A 1 86 ? -8.721 1.592 -2.722 1.00 95.31 86 LEU A N 1
ATOM 687 C CA . LEU A 1 86 ? -7.330 1.639 -3.175 1.00 95.31 86 LEU A CA 1
ATOM 688 C C . LEU A 1 86 ? -6.748 3.023 -2.877 1.00 95.31 86 LEU A C 1
ATOM 690 O O . LEU A 1 86 ? -7.203 4.026 -3.428 1.00 95.31 86 LEU A O 1
ATOM 694 N N . TRP A 1 87 ? -5.752 3.080 -1.998 1.00 96.12 87 TRP A N 1
ATOM 695 C CA . TRP A 1 87 ? -5.072 4.306 -1.593 1.00 96.12 87 TRP A CA 1
ATOM 696 C C . TRP A 1 87 ? -3.691 4.367 -2.231 1.00 96.12 87 TRP A C 1
ATOM 698 O O . TRP A 1 87 ? -2.841 3.518 -1.979 1.00 96.12 87 TRP A O 1
ATOM 708 N N . ILE A 1 88 ? -3.454 5.404 -3.029 1.00 96.62 88 ILE A N 1
ATOM 709 C CA . ILE A 1 88 ? -2.189 5.595 -3.738 1.00 96.62 88 ILE A CA 1
ATOM 710 C C . ILE A 1 88 ? -1.478 6.800 -3.138 1.00 96.62 88 ILE A C 1
ATOM 712 O O . ILE A 1 88 ? -2.017 7.904 -3.140 1.00 96.62 88 ILE A O 1
ATOM 716 N N . GLY A 1 89 ? -0.275 6.583 -2.615 1.00 95.38 89 GLY A N 1
ATOM 717 C CA . GLY A 1 89 ? 0.581 7.629 -2.063 1.00 95.38 89 GLY A CA 1
ATOM 718 C C . GLY A 1 89 ? 1.710 8.032 -3.008 1.00 95.38 89 GLY A C 1
ATOM 719 O O . GLY A 1 89 ? 2.163 7.248 -3.846 1.00 95.38 89 GLY A O 1
ATOM 720 N N . LYS A 1 90 ? 2.228 9.252 -2.850 1.00 95.00 90 LYS A N 1
ATOM 721 C CA . LYS A 1 90 ? 3.422 9.700 -3.572 1.00 95.00 90 LYS A CA 1
ATOM 722 C C . LYS A 1 90 ? 4.206 10.685 -2.732 1.00 95.00 90 LYS A C 1
ATOM 724 O O . LYS A 1 90 ? 3.711 11.752 -2.402 1.00 95.00 90 LYS A O 1
ATOM 729 N N . ILE A 1 91 ? 5.481 10.379 -2.498 1.00 93.19 91 ILE A N 1
ATOM 730 C CA . ILE A 1 91 ? 6.351 11.310 -1.788 1.00 93.19 91 ILE A CA 1
ATOM 731 C C . ILE A 1 91 ? 6.616 12.541 -2.667 1.00 93.19 91 ILE A C 1
ATOM 733 O O . ILE A 1 91 ? 7.268 12.453 -3.709 1.00 93.19 91 ILE A O 1
ATOM 737 N N . GLN A 1 92 ? 6.140 13.706 -2.233 1.00 90.62 92 GLN A N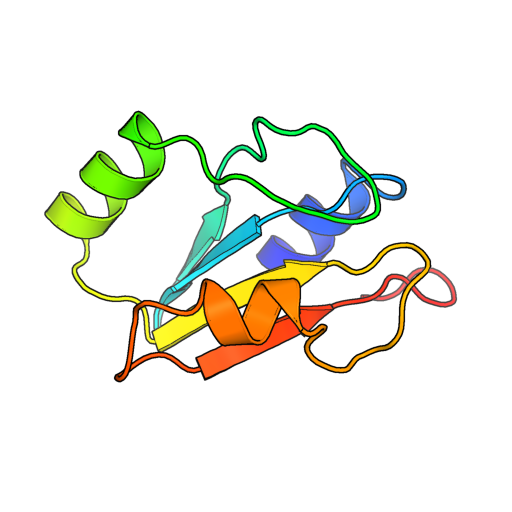 1
ATOM 738 C CA . GLN A 1 92 ? 6.365 15.001 -2.868 1.00 90.62 92 GLN A CA 1
ATOM 739 C C . GLN A 1 92 ? 6.833 16.019 -1.828 1.00 90.62 92 GLN A C 1
ATOM 741 O O . GLN A 1 92 ? 6.205 16.209 -0.791 1.00 90.62 92 GLN A O 1
ATOM 746 N N . ASN A 1 93 ? 7.951 16.698 -2.104 1.00 89.75 93 ASN A N 1
ATOM 747 C CA . ASN A 1 93 ? 8.510 17.734 -1.223 1.00 89.75 93 ASN A CA 1
ATOM 748 C C . ASN A 1 93 ? 8.696 17.272 0.240 1.00 89.75 93 ASN A C 1
ATOM 750 O O . ASN A 1 93 ? 8.442 18.032 1.174 1.00 89.75 93 ASN A O 1
ATOM 754 N N . GLY A 1 94 ? 9.115 16.016 0.439 1.00 86.19 94 GLY A N 1
ATOM 755 C CA . GLY A 1 94 ? 9.334 15.441 1.771 1.00 86.19 94 GLY A CA 1
ATOM 756 C C . GLY A 1 94 ? 8.050 15.129 2.544 1.00 86.19 94 GLY A C 1
ATOM 757 O O . GLY A 1 94 ? 8.081 15.083 3.771 1.00 86.19 94 GLY A O 1
ATOM 758 N N . LYS A 1 95 ? 6.923 14.935 1.852 1.00 87.94 95 LYS A N 1
ATOM 759 C CA . LYS A 1 95 ? 5.635 14.515 2.422 1.00 87.94 95 LYS A CA 1
ATOM 760 C C . LYS A 1 95 ? 5.032 13.405 1.572 1.00 87.94 95 LYS A C 1
ATOM 762 O O . LYS A 1 95 ? 5.271 13.411 0.370 1.00 87.94 95 LYS A O 1
ATOM 767 N N . LEU A 1 96 ? 4.315 12.475 2.200 1.00 89.31 96 LEU A N 1
ATOM 768 C CA . LEU A 1 96 ? 3.510 11.465 1.508 1.00 89.31 96 LEU A CA 1
ATOM 769 C C . LEU A 1 96 ? 2.170 12.057 1.050 1.00 89.31 96 LEU A C 1
ATOM 771 O O . LEU A 1 96 ? 1.655 12.930 1.788 1.00 89.31 96 LEU A O 1
#

pLDDT: mean 93.79, std 4.3, range [73.62, 98.25]

Sequence (96 aa):
MDVFELQDHAFQRPNQEVCGFVYPDRYVPLTNKAASSTRFEADPAELARVLATYGEPSAIFHTHPHGLLEPSDADRNQFYYPNSELWIGKIQNGKL

Mean predicted aligned error: 2.82 Å